Protein AF-A0A7X7VH66-F1 (afdb_monomer)

Mean predicted aligned error: 14.06 Å

Solvent-accessible surface area (backbone atoms only — not comparable to full-atom values): 10094 Å² total; per-residue (Å²): 138,91,80,84,92,81,90,82,85,88,75,90,81,82,79,82,76,84,78,85,89,88,82,81,86,66,74,83,53,60,32,68,57,35,47,70,59,40,74,40,67,91,74,32,56,95,48,34,44,25,36,36,40,51,83,62,85,85,49,62,30,32,42,32,31,39,16,74,44,92,93,47,75,68,43,82,76,45,78,37,72,57,58,54,52,71,46,80,43,96,66,58,29,37,37,33,35,28,32,27,40,91,92,35,36,25,79,41,69,23,69,74,36,67,61,61,78,87,80,71,77,68,68,46,76,51,61,43,91,82,56,56,62,90,39,76,46,27,41,35,44,40,86,93,46,78,48,76,40,38,31,65,36,67,96,61,52,69,81,73,89,126

Nearest PDB structures (foldseek):
  7y8h-assembly1_A  TM=7.638E-01  e=3.645E-03  Chelicerata
  6nmy-assembly1_F  TM=6.970E-01  e=8.580E-02  Homo sapiens
  6nmy-assembly2_M  TM=7.110E-01  e=1.256E-01  Homo sapiens
  3qaz-assembly8_X  TM=5.881E-01  e=6.188E-02  Homo sapiens
  8oe0-assembly1_D  TM=4.787E-01  e=3.399E-02  Mus musculus

pLDDT: mean 78.28, std 21.86, range [30.3, 98.81]

Structure (mmCIF, N/CA/C/O backbone):
data_AF-A0A7X7VH66-F1
#
_entry.id   AF-A0A7X7VH66-F1
#
loop_
_atom_site.group_PDB
_atom_site.id
_atom_site.type_symbol
_atom_site.label_atom_id
_atom_site.label_alt_id
_atom_site.label_comp_id
_atom_site.label_asym_id
_atom_site.label_entity_id
_atom_site.label_seq_id
_atom_site.pdbx_PDB_ins_code
_atom_site.Cartn_x
_atom_site.Cartn_y
_atom_site.Cartn_z
_atom_site.occupancy
_atom_site.B_iso_or_equiv
_atom_site.auth_seq_id
_atom_site.auth_comp_id
_atom_site.auth_asym_id
_atom_site.auth_atom_id
_atom_site.pdbx_PDB_model_num
ATOM 1 N N . MET A 1 1 ? -62.244 46.158 38.601 1.00 41.44 1 MET A N 1
ATOM 2 C CA . MET A 1 1 ? -61.562 45.381 37.541 1.00 41.44 1 MET A CA 1
ATOM 3 C C . MET A 1 1 ? -60.373 46.195 37.046 1.00 41.44 1 MET A C 1
ATOM 5 O O . MET A 1 1 ? -60.556 47.388 36.851 1.00 41.44 1 MET A O 1
ATOM 9 N N . LYS A 1 2 ? -59.207 45.549 36.877 1.00 39.12 2 LYS A N 1
ATOM 10 C CA . LYS A 1 2 ? -57.843 46.088 36.630 1.00 39.12 2 LYS A CA 1
ATOM 11 C C . LYS A 1 2 ? -57.021 46.437 37.883 1.00 39.12 2 LYS A C 1
ATOM 13 O O . LYS A 1 2 ? -57.191 47.507 38.456 1.00 39.12 2 LYS A O 1
ATOM 18 N N . LYS A 1 3 ? -56.093 45.540 38.244 1.00 36.62 3 LYS A N 1
ATOM 19 C CA . LYS A 1 3 ? -54.839 45.797 38.985 1.00 36.62 3 LYS A CA 1
ATOM 20 C C . LYS A 1 3 ? -53.807 44.790 38.448 1.00 36.62 3 LYS A C 1
ATOM 22 O O . LYS A 1 3 ? -54.106 43.605 38.424 1.00 36.62 3 LYS A O 1
ATOM 27 N N . PHE A 1 4 ? -52.868 45.253 37.626 1.00 38.81 4 PHE A N 1
ATOM 28 C CA . PHE A 1 4 ? -51.493 45.646 37.979 1.00 38.81 4 PHE A CA 1
ATOM 29 C C . PHE A 1 4 ? -50.591 44.451 38.314 1.00 38.81 4 PHE A C 1
ATOM 31 O O . PHE A 1 4 ? -50.802 43.753 39.298 1.00 38.81 4 PHE A O 1
ATOM 38 N N . ALA A 1 5 ? -49.599 44.254 37.444 1.00 40.09 5 ALA A N 1
ATOM 39 C CA . ALA A 1 5 ? -48.512 43.297 37.570 1.00 40.09 5 ALA A CA 1
ATOM 40 C C . ALA A 1 5 ? -47.636 43.594 38.797 1.00 40.09 5 ALA A C 1
ATOM 42 O O . ALA A 1 5 ? -47.361 44.758 39.091 1.00 40.09 5 ALA A O 1
ATOM 43 N N . LEU A 1 6 ? -47.156 42.537 39.456 1.00 37.59 6 LEU A N 1
ATOM 44 C CA . LEU A 1 6 ? -46.046 42.595 40.401 1.00 37.59 6 LEU A CA 1
ATOM 45 C C . LEU A 1 6 ? -45.203 41.320 40.256 1.00 37.59 6 LEU A C 1
ATOM 47 O O . LEU A 1 6 ? -45.654 40.210 40.520 1.00 37.59 6 LEU A O 1
ATOM 51 N N . MET A 1 7 ? -43.990 41.530 39.768 1.00 35.72 7 MET A N 1
ATOM 52 C CA . MET A 1 7 ? -42.858 40.610 39.703 1.00 35.72 7 MET A CA 1
ATOM 53 C C . MET A 1 7 ? -42.236 40.515 41.106 1.00 35.72 7 MET A C 1
ATOM 55 O O . MET A 1 7 ? -42.120 41.565 41.724 1.00 35.72 7 MET A O 1
ATOM 59 N N . PHE A 1 8 ? -41.844 39.328 41.598 1.00 34.62 8 PHE A N 1
ATOM 60 C CA . PHE A 1 8 ? -40.606 39.092 42.378 1.00 34.62 8 PHE A CA 1
ATOM 61 C C . PHE A 1 8 ? -40.440 37.611 42.808 1.00 34.62 8 PHE A C 1
ATOM 63 O O . PHE A 1 8 ? -41.238 37.098 43.580 1.00 34.62 8 PHE A O 1
ATOM 70 N N . ALA A 1 9 ? -39.346 37.011 42.316 1.00 32.88 9 ALA A N 1
ATOM 71 C CA . ALA A 1 9 ? -38.390 36.083 42.950 1.00 32.88 9 ALA A CA 1
ATOM 72 C C . ALA A 1 9 ? -38.789 34.717 43.572 1.00 32.88 9 ALA A C 1
ATOM 74 O O . ALA A 1 9 ? -39.825 34.549 44.201 1.00 32.88 9 ALA A O 1
ATOM 75 N N . CYS A 1 10 ? -37.789 33.816 43.496 1.00 30.30 10 CYS A N 1
ATOM 76 C CA . CYS A 1 10 ? -37.608 32.504 44.151 1.00 30.30 10 CYS A CA 1
ATOM 77 C C . CYS A 1 10 ? -38.251 31.313 43.404 1.00 30.30 10 CYS A C 1
ATOM 79 O O . CYS A 1 10 ? -39.419 31.359 43.062 1.00 30.30 10 CYS A O 1
ATOM 81 N N . ALA A 1 11 ? -37.579 30.201 43.096 1.00 37.72 11 ALA A N 1
ATOM 82 C CA . ALA A 1 11 ? -36.333 29.642 43.605 1.00 37.72 11 ALA A CA 1
ATOM 83 C C . ALA A 1 11 ? -35.639 28.797 42.517 1.00 37.72 11 ALA A C 1
ATOM 85 O O . ALA A 1 11 ? -36.298 28.105 41.743 1.00 37.72 11 ALA A O 1
ATOM 86 N N . ALA A 1 12 ? -34.306 28.833 42.485 1.00 40.44 12 ALA A N 1
ATOM 87 C CA . ALA A 1 12 ? -33.507 27.854 41.762 1.00 40.44 12 ALA A CA 1
ATOM 88 C C . ALA A 1 12 ? -33.650 26.498 42.466 1.00 40.44 12 ALA A C 1
ATOM 90 O O . ALA A 1 12 ? -33.204 26.333 43.601 1.00 40.44 12 ALA A O 1
ATOM 91 N N . VAL A 1 13 ? -34.293 25.540 41.805 1.00 44.97 13 VAL A N 1
ATOM 92 C CA . VAL A 1 13 ? -34.325 24.148 42.253 1.00 44.97 13 VAL A CA 1
ATOM 93 C C . VAL A 1 13 ? -33.155 23.438 41.582 1.00 44.97 13 VAL A C 1
ATOM 95 O O . VAL A 1 13 ? -33.229 23.039 40.423 1.00 44.97 13 VAL A O 1
ATOM 98 N N . ALA A 1 14 ? -32.050 23.327 42.316 1.00 42.22 14 ALA A N 1
ATOM 99 C CA . ALA A 1 14 ? -30.976 22.401 41.997 1.00 42.22 14 ALA A CA 1
ATOM 100 C C . ALA A 1 14 ? -31.451 20.986 42.356 1.00 42.22 14 ALA A C 1
ATOM 102 O O . ALA A 1 14 ? -31.458 20.603 43.524 1.00 42.22 14 ALA A O 1
ATOM 103 N N . LEU A 1 15 ? -31.876 20.216 41.355 1.00 45.09 15 LEU A N 1
ATOM 104 C CA . LEU A 1 15 ? -32.067 18.776 41.497 1.00 45.09 15 LEU A CA 1
ATOM 105 C C . LEU A 1 15 ? -30.746 18.087 41.155 1.00 45.09 15 LEU A C 1
ATOM 107 O O . LEU A 1 15 ? -30.511 17.675 40.024 1.00 45.09 15 LEU A O 1
ATOM 111 N N . MET A 1 16 ? -29.880 17.973 42.165 1.00 51.56 16 MET A N 1
ATOM 112 C CA . MET A 1 16 ? -28.880 16.911 42.192 1.00 51.56 16 MET A CA 1
ATOM 113 C C . MET A 1 16 ? -29.619 15.599 42.437 1.00 51.56 16 MET A C 1
ATOM 115 O O . MET A 1 16 ? -29.977 15.274 43.565 1.00 51.56 16 MET A O 1
ATOM 119 N N . THR A 1 17 ? -29.858 14.861 41.361 1.00 55.88 17 THR A N 1
ATOM 120 C CA . THR A 1 17 ? -30.074 13.417 41.445 1.00 55.88 17 THR A CA 1
ATOM 121 C C . THR A 1 17 ? -28.798 12.763 40.950 1.00 55.88 17 THR A C 1
ATOM 123 O O . THR A 1 17 ? -28.597 12.527 39.765 1.00 55.88 17 THR A O 1
ATOM 126 N N . ALA A 1 18 ? -27.888 12.571 41.903 1.00 51.81 18 ALA A N 1
ATOM 127 C CA . ALA A 1 18 ? -26.825 11.596 41.799 1.00 51.81 18 ALA A CA 1
ATOM 128 C C . ALA A 1 18 ? -27.463 10.203 41.907 1.00 51.81 18 ALA A C 1
ATOM 130 O O . ALA A 1 18 ? -28.051 9.862 42.931 1.00 51.81 18 ALA A O 1
ATOM 131 N N . CYS A 1 19 ? -27.367 9.440 40.826 1.00 51.50 19 CYS A N 1
ATOM 132 C CA . CYS A 1 19 ? -27.372 7.982 40.815 1.00 51.50 19 CYS A CA 1
ATOM 133 C C . CYS A 1 19 ? -26.112 7.645 40.005 1.00 51.50 19 CYS A C 1
ATOM 135 O O . CYS A 1 19 ? -26.046 7.950 38.821 1.00 51.50 19 CYS A O 1
ATOM 137 N N . GLU A 1 20 ? -24.965 7.573 40.676 1.00 48.44 20 GLU A N 1
ATOM 138 C CA . GLU A 1 20 ? -24.372 6.325 41.171 1.00 48.44 20 GLU A CA 1
ATOM 139 C C . GLU A 1 20 ? -24.153 5.302 40.049 1.00 48.44 20 GLU A C 1
ATOM 141 O O . GLU A 1 20 ? -25.078 4.604 39.651 1.00 48.44 20 GLU A O 1
ATOM 146 N N . GLY A 1 21 ? -22.891 5.192 39.615 1.00 50.56 21 GLY A N 1
ATOM 147 C CA . GLY A 1 21 ? -22.350 3.952 39.056 1.00 50.56 21 GLY A CA 1
ATOM 148 C C . GLY A 1 21 ? -22.107 3.917 37.550 1.00 50.56 21 GLY A C 1
ATOM 149 O O . GLY A 1 21 ? -22.726 3.110 36.879 1.00 50.56 21 GLY A O 1
ATOM 150 N N . ASP A 1 22 ? -21.201 4.759 37.046 1.00 49.97 22 ASP A N 1
ATOM 151 C CA . ASP A 1 22 ? -20.079 4.302 36.208 1.00 49.97 22 ASP A CA 1
ATOM 152 C C . ASP A 1 22 ? -19.076 5.458 36.045 1.00 49.97 22 ASP A C 1
ATOM 154 O O . ASP A 1 22 ? -19.278 6.407 35.295 1.00 49.97 22 ASP A O 1
ATOM 158 N N . ASN A 1 23 ? -17.993 5.415 36.821 1.00 46.75 23 ASN A N 1
ATOM 159 C CA . ASN A 1 23 ? -16.794 6.230 36.621 1.00 46.75 23 ASN A CA 1
ATOM 160 C C . ASN A 1 23 ? -15.616 5.242 36.586 1.00 46.75 23 ASN A C 1
ATOM 162 O O . ASN A 1 23 ? -15.599 4.299 37.381 1.00 46.75 23 ASN A O 1
ATOM 166 N N . PRO A 1 24 ? -14.670 5.393 35.649 1.00 52.94 24 PRO A N 1
ATOM 167 C CA . PRO A 1 24 ? -14.421 4.428 34.592 1.00 52.94 24 PRO A CA 1
ATOM 168 C C . PRO A 1 24 ? -13.118 3.680 34.866 1.00 52.94 24 PRO A C 1
ATOM 170 O O . PRO A 1 24 ? -12.109 4.286 35.226 1.00 52.94 24 PRO A O 1
ATOM 173 N N . SER A 1 25 ? -13.117 2.359 34.701 1.00 44.25 25 SER A N 1
ATOM 174 C CA . SER A 1 25 ? -11.890 1.567 34.853 1.00 44.25 25 SER A CA 1
ATOM 175 C C . SER A 1 25 ? -11.615 0.629 33.683 1.00 44.25 25 SER A C 1
ATOM 177 O O . SER A 1 25 ? -10.998 -0.419 33.863 1.00 44.25 25 SER A O 1
ATOM 179 N N . GLY A 1 26 ? -12.021 1.019 32.479 1.00 39.66 26 GLY A N 1
ATOM 180 C CA . GLY A 1 26 ? -11.118 0.845 31.354 1.00 39.66 26 GLY A CA 1
ATOM 181 C C . GLY A 1 26 ? -10.266 2.102 31.319 1.00 39.66 26 GLY A C 1
ATOM 182 O O . GLY A 1 26 ? -10.802 3.192 31.147 1.00 39.66 26 GLY A O 1
ATOM 183 N N . THR A 1 27 ? -8.957 1.997 31.519 1.00 41.94 27 THR A N 1
ATOM 184 C CA . THR A 1 27 ? -8.069 2.957 30.863 1.00 41.94 27 THR A CA 1
ATOM 185 C C . THR A 1 27 ? -8.452 2.849 29.391 1.00 41.94 27 THR A C 1
ATOM 187 O O . THR A 1 27 ? -8.147 1.804 28.826 1.00 41.94 27 THR A O 1
ATOM 190 N N . GLY A 1 28 ? -9.226 3.808 28.853 1.00 48.09 28 GLY A N 1
ATOM 191 C CA . GLY A 1 28 ? -9.554 3.904 27.426 1.00 48.09 28 GLY A CA 1
ATOM 192 C C . GLY A 1 28 ? -8.236 3.775 26.694 1.00 48.09 28 GLY A C 1
ATOM 193 O O . GLY A 1 28 ? -7.337 4.608 26.848 1.00 48.09 28 GLY A O 1
ATOM 194 N N . GLY A 1 29 ? -8.023 2.566 26.210 1.00 58.09 29 GLY A N 1
ATOM 195 C CA . GLY A 1 29 ? -6.705 2.006 26.027 1.00 58.09 29 GLY A CA 1
ATOM 196 C C . GLY A 1 29 ? -6.506 2.019 24.548 1.00 58.09 29 GLY A C 1
ATOM 197 O O . GLY A 1 29 ? -7.255 1.331 23.864 1.00 58.09 29 GLY A O 1
ATOM 198 N N . ASP A 1 30 ? -5.547 2.818 24.083 1.00 79.06 30 ASP A N 1
ATOM 199 C CA . ASP A 1 30 ? -5.166 2.857 22.678 1.00 79.06 30 ASP A CA 1
ATOM 200 C C . ASP A 1 30 ? -5.279 1.456 22.074 1.00 79.06 30 ASP A C 1
ATOM 202 O O . ASP A 1 30 ? -4.636 0.505 22.546 1.00 79.06 30 ASP A O 1
ATOM 206 N N . MET A 1 31 ? -6.111 1.325 21.042 1.00 92.56 31 MET A N 1
ATOM 207 C CA . MET A 1 31 ? -6.259 0.063 20.338 1.00 92.56 31 MET A CA 1
ATOM 208 C C . MET A 1 31 ? -4.866 -0.389 19.863 1.00 92.56 31 MET A C 1
ATOM 210 O O . MET A 1 31 ? -3.996 0.440 19.546 1.00 92.56 31 MET A O 1
ATOM 214 N N . PRO A 1 32 ? -4.604 -1.702 19.778 1.00 94.94 32 PRO A N 1
ATOM 215 C CA . PRO A 1 32 ? -3.363 -2.179 19.195 1.00 94.94 32 PRO A CA 1
ATOM 216 C C . PRO A 1 32 ? -3.135 -1.575 17.804 1.00 94.94 32 PRO A C 1
ATOM 218 O O . PRO A 1 32 ? -4.072 -1.393 17.020 1.00 94.94 32 PRO A O 1
ATOM 221 N N . VAL A 1 33 ? -1.876 -1.268 17.486 1.00 97.06 33 VAL A N 1
ATOM 222 C CA . VAL A 1 33 ? -1.498 -0.874 16.124 1.00 97.06 33 VAL A CA 1
ATOM 223 C C . VAL A 1 33 ? -1.799 -2.038 15.183 1.00 97.06 33 VAL A C 1
ATOM 225 O O . VAL A 1 33 ? -1.422 -3.182 15.450 1.00 97.06 33 VAL A O 1
ATOM 228 N N . VAL A 1 34 ? -2.472 -1.744 14.072 1.00 98.31 34 VAL A N 1
ATOM 229 C CA . VAL A 1 34 ? -2.812 -2.749 13.061 1.00 98.31 34 VAL A CA 1
ATOM 230 C C . VAL A 1 34 ? -1.530 -3.309 12.440 1.00 98.31 34 VAL A C 1
ATOM 232 O O . VAL A 1 34 ? -0.616 -2.570 12.064 1.00 98.31 34 VAL A O 1
ATOM 235 N N . THR A 1 35 ? -1.462 -4.632 12.305 1.00 98.50 35 THR A N 1
ATOM 236 C CA . THR A 1 35 ? -0.319 -5.341 11.712 1.00 98.50 35 THR A CA 1
ATOM 237 C C . THR A 1 35 ? -0.750 -6.156 10.497 1.00 98.50 35 THR A C 1
ATOM 239 O O . THR A 1 35 ? -1.939 -6.330 10.235 1.00 98.50 35 THR A O 1
ATOM 242 N N . GLY A 1 36 ? 0.222 -6.647 9.726 1.00 98.19 36 GLY A N 1
ATOM 243 C CA . GLY A 1 36 ? -0.054 -7.495 8.564 1.00 98.19 36 GLY A CA 1
ATOM 244 C C . GLY A 1 36 ? -0.772 -6.779 7.420 1.0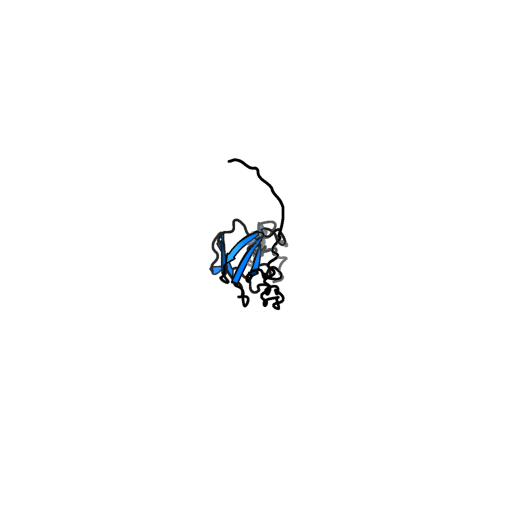0 98.19 36 GLY A C 1
ATOM 245 O O . GLY A 1 36 ? -1.348 -7.451 6.573 1.00 98.19 36 GLY A O 1
ATOM 246 N N . VAL A 1 37 ? -0.751 -5.440 7.395 1.00 98.56 37 VAL A N 1
ATOM 247 C CA . VAL A 1 37 ? -1.263 -4.672 6.257 1.00 98.56 37 VAL A CA 1
ATOM 248 C C . VAL A 1 37 ? -0.483 -5.079 5.012 1.00 98.56 37 VAL A C 1
ATOM 250 O O . VAL A 1 37 ? 0.748 -5.101 5.026 1.00 98.56 37 VAL A O 1
ATOM 253 N N . ALA A 1 38 ? -1.203 -5.425 3.952 1.00 98.38 38 ALA A N 1
ATOM 254 C CA . ALA A 1 38 ? -0.652 -5.865 2.683 1.00 98.38 38 ALA A CA 1
ATOM 255 C C . ALA A 1 38 ? -1.550 -5.423 1.525 1.00 98.38 38 ALA A C 1
ATOM 257 O O . ALA A 1 38 ? -2.776 -5.384 1.648 1.00 98.38 38 ALA A O 1
ATOM 258 N N . VAL A 1 39 ? -0.927 -5.141 0.379 1.00 98.19 39 VAL A N 1
ATOM 259 C CA . VAL A 1 39 ? -1.636 -5.045 -0.900 1.00 98.19 39 VAL A CA 1
ATOM 260 C C . VAL A 1 39 ? -1.853 -6.462 -1.427 1.00 98.19 39 VAL A C 1
ATOM 262 O O . VAL A 1 39 ? -0.901 -7.234 -1.559 1.00 98.19 39 VAL A O 1
ATOM 265 N N . ASN A 1 40 ? -3.099 -6.810 -1.730 1.00 97.81 40 ASN A N 1
ATOM 266 C CA . ASN A 1 40 ? -3.446 -8.037 -2.429 1.00 97.81 40 ASN A CA 1
ATOM 267 C C . ASN A 1 40 ? -3.348 -7.794 -3.940 1.00 97.81 40 ASN A C 1
ATOM 269 O O . ASN A 1 40 ? -4.295 -7.326 -4.576 1.00 97.81 40 ASN A O 1
ATOM 273 N N . TRP A 1 41 ? -2.181 -8.097 -4.506 1.00 94.94 41 TRP A N 1
ATOM 274 C CA . TRP A 1 41 ? -1.886 -7.856 -5.919 1.00 94.94 41 TRP A CA 1
ATOM 275 C C . TRP A 1 41 ? -2.766 -8.665 -6.872 1.00 94.94 41 TRP A C 1
ATOM 277 O O . TRP A 1 41 ? -3.143 -8.141 -7.913 1.00 94.94 41 TRP A O 1
ATOM 287 N N . ASP A 1 42 ? -3.152 -9.888 -6.499 1.00 97.19 42 ASP A N 1
ATOM 288 C CA . ASP A 1 42 ? -4.003 -10.747 -7.334 1.00 97.19 42 ASP A CA 1
ATOM 289 C C . ASP A 1 42 ? -5.447 -10.226 -7.424 1.00 97.19 42 ASP A C 1
ATOM 291 O O . ASP A 1 42 ? -6.144 -10.474 -8.407 1.00 97.19 42 ASP A O 1
ATOM 295 N N . ALA A 1 43 ? -5.904 -9.507 -6.394 1.00 97.19 43 ALA A N 1
ATOM 296 C CA . ALA A 1 43 ? -7.228 -8.888 -6.346 1.00 97.19 43 ALA A CA 1
ATOM 297 C C . ALA A 1 43 ? -7.238 -7.419 -6.806 1.00 97.19 43 ALA A C 1
ATOM 299 O O . ALA A 1 43 ? -8.311 -6.825 -6.914 1.00 97.19 43 ALA A O 1
ATOM 300 N N . SER A 1 44 ? -6.067 -6.827 -7.051 1.00 97.12 44 SER A N 1
ATOM 301 C CA . SER A 1 44 ? -5.938 -5.447 -7.526 1.00 97.12 44 SER A CA 1
ATOM 302 C C . SER A 1 44 ? -5.993 -5.393 -9.053 1.00 97.12 44 SER A C 1
ATOM 304 O O . SER A 1 44 ? -5.516 -6.298 -9.738 1.00 97.12 44 SER A O 1
ATOM 306 N N . SER A 1 45 ? -6.561 -4.326 -9.612 1.00 95.50 45 SER A N 1
ATOM 307 C CA . SER A 1 45 ? -6.684 -4.162 -11.063 1.00 95.50 45 SER A CA 1
ATOM 308 C C . SER A 1 45 ? -6.734 -2.692 -11.459 1.00 95.50 45 SER A C 1
ATOM 310 O O . SER A 1 45 ? -7.651 -1.963 -11.089 1.00 95.50 45 SER A O 1
ATOM 312 N N . GLY A 1 46 ? -5.780 -2.258 -12.285 1.00 93.31 46 GLY A N 1
ATOM 313 C CA . GLY A 1 46 ? -5.704 -0.870 -12.735 1.00 93.31 46 GLY A CA 1
ATOM 314 C C . GLY A 1 46 ? -5.535 0.090 -11.557 1.00 93.31 46 GLY A C 1
ATOM 315 O O . GLY A 1 46 ? -4.504 0.067 -10.892 1.00 93.31 46 GLY A O 1
ATOM 316 N N . VAL A 1 47 ? -6.547 0.925 -11.326 1.00 96.06 47 VAL A N 1
ATOM 317 C CA . VAL A 1 47 ? -6.598 1.903 -10.226 1.00 96.06 47 VAL A CA 1
ATOM 318 C C . VAL A 1 47 ? -7.210 1.338 -8.941 1.00 96.06 47 VAL A C 1
ATOM 320 O O . VAL A 1 47 ? -7.115 1.973 -7.896 1.00 96.06 47 VAL A O 1
ATOM 323 N N . ASP A 1 48 ? -7.809 0.148 -8.992 1.00 98.06 48 ASP A N 1
ATOM 324 C CA . ASP A 1 48 ? -8.411 -0.491 -7.826 1.00 98.06 48 ASP A CA 1
ATOM 325 C C . ASP A 1 48 ? -7.355 -1.289 -7.056 1.00 98.06 48 ASP A C 1
ATOM 327 O O . ASP A 1 48 ? -6.840 -2.304 -7.536 1.00 98.06 48 ASP A O 1
ATOM 331 N N . ILE A 1 49 ? -7.035 -0.823 -5.850 1.00 98.44 49 ILE A N 1
ATOM 332 C CA . ILE A 1 49 ? -6.016 -1.388 -4.966 1.00 98.44 49 ILE A CA 1
ATOM 333 C C . ILE A 1 49 ? -6.696 -2.115 -3.811 1.00 98.44 49 ILE A C 1
ATOM 335 O O . ILE A 1 49 ? -7.265 -1.487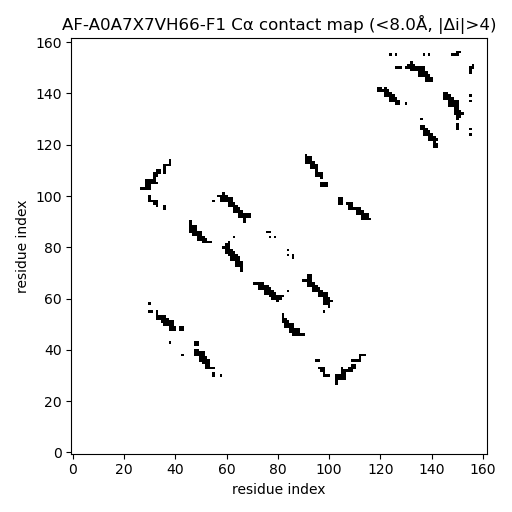 -2.916 1.00 98.44 49 ILE A O 1
ATOM 339 N N . ALA A 1 50 ? -6.620 -3.443 -3.816 1.00 98.56 50 ALA A N 1
ATOM 340 C CA . ALA A 1 50 ? -7.160 -4.280 -2.753 1.00 98.56 50 ALA A CA 1
ATOM 341 C C . ALA A 1 50 ? -6.163 -4.387 -1.589 1.00 98.56 50 ALA A C 1
ATOM 343 O O . ALA A 1 50 ? -5.010 -4.776 -1.772 1.00 98.56 50 ALA A O 1
ATOM 344 N N . LEU A 1 51 ? -6.619 -4.084 -0.378 1.00 98.81 51 LEU A N 1
ATOM 345 C CA . LEU A 1 51 ? -5.855 -4.144 0.866 1.00 98.81 51 LEU A CA 1
ATOM 346 C C . LEU A 1 51 ? -6.447 -5.195 1.803 1.00 98.81 51 LEU A C 1
ATOM 348 O O . LEU A 1 51 ? -7.664 -5.393 1.852 1.00 98.81 51 LEU A O 1
ATOM 352 N N . ALA A 1 52 ? -5.579 -5.824 2.586 1.00 98.75 52 ALA A N 1
ATOM 353 C CA . ALA A 1 52 ? -5.951 -6.715 3.676 1.00 98.75 52 ALA A CA 1
ATOM 354 C C . ALA A 1 52 ? -5.026 -6.500 4.877 1.00 98.75 52 ALA A C 1
ATOM 356 O O . ALA A 1 52 ? -3.887 -6.061 4.712 1.00 98.75 52 ALA A O 1
ATOM 357 N N . TRP A 1 53 ? -5.509 -6.809 6.077 1.00 98.75 53 TRP A N 1
ATOM 358 C CA . TRP A 1 53 ? -4.730 -6.711 7.313 1.00 98.75 53 TRP A CA 1
ATOM 359 C C . TRP A 1 53 ? -5.163 -7.738 8.358 1.00 98.75 53 TRP A C 1
ATOM 361 O O . TRP A 1 53 ? -6.197 -8.396 8.226 1.00 98.75 53 TRP A O 1
ATOM 371 N N . THR A 1 54 ? -4.359 -7.888 9.411 1.00 98.62 54 THR A N 1
ATOM 372 C CA . THR A 1 54 ? -4.678 -8.763 10.543 1.00 98.62 54 THR A CA 1
ATOM 373 C C . THR A 1 54 ? -5.757 -8.122 11.413 1.00 98.62 54 THR A C 1
ATOM 375 O O . THR A 1 54 ? -5.653 -6.948 11.767 1.00 98.62 54 THR A O 1
ATOM 378 N N . ALA A 1 55 ? -6.772 -8.904 11.795 1.00 98.12 55 ALA A N 1
ATOM 379 C CA . ALA A 1 55 ? -7.814 -8.458 12.714 1.00 98.12 55 ALA A CA 1
ATOM 380 C C . ALA A 1 55 ? -7.222 -8.026 14.067 1.00 98.12 55 ALA A C 1
ATOM 382 O O . ALA A 1 55 ? -6.417 -8.748 14.661 1.00 98.12 55 ALA A O 1
ATOM 383 N N . VAL A 1 56 ? -7.661 -6.874 14.567 1.00 97.50 56 VAL A N 1
ATOM 384 C CA . VAL A 1 56 ? -7.399 -6.410 15.931 1.00 97.50 56 VAL A CA 1
ATOM 385 C C . VAL A 1 56 ? -8.557 -6.863 16.821 1.00 97.50 56 VAL A C 1
ATOM 387 O O . VAL A 1 56 ? -9.721 -6.713 16.451 1.00 97.50 56 VAL A O 1
ATOM 390 N N . ALA A 1 57 ? -8.240 -7.466 17.970 1.00 95.31 57 ALA A N 1
ATOM 391 C CA . ALA A 1 57 ? -9.250 -7.894 18.934 1.00 95.31 57 ALA A CA 1
ATOM 392 C C . ALA A 1 57 ? -10.072 -6.692 19.418 1.00 95.31 57 ALA A C 1
ATOM 394 O O . ALA A 1 57 ? -9.526 -5.606 19.596 1.00 95.31 57 ALA A O 1
ATOM 395 N N . ASP A 1 58 ? -11.376 -6.908 19.594 1.00 94.06 58 ASP A N 1
ATOM 396 C CA . ASP A 1 58 ? -12.341 -5.903 20.048 1.00 94.06 58 ASP A CA 1
ATOM 397 C C . ASP A 1 58 ? -12.479 -4.668 19.136 1.00 94.06 58 ASP A C 1
ATOM 399 O O . ASP A 1 58 ? -13.119 -3.701 19.527 1.00 94.06 58 ASP A O 1
ATOM 403 N N . ALA A 1 59 ? -11.929 -4.674 17.915 1.00 97.12 59 ALA A N 1
ATOM 404 C CA . ALA A 1 59 ? -12.132 -3.582 16.964 1.00 97.12 59 ALA A CA 1
ATOM 405 C C . ALA A 1 59 ? -13.554 -3.599 16.387 1.00 97.12 59 ALA A C 1
ATOM 407 O O . ALA A 1 59 ? -14.005 -4.617 15.856 1.00 97.12 59 ALA A O 1
ATOM 408 N N . GLU A 1 60 ? -14.233 -2.453 16.440 1.00 97.88 60 GLU A N 1
ATOM 409 C CA . GLU A 1 60 ? -15.521 -2.235 15.771 1.00 97.88 60 GLU A CA 1
ATOM 410 C C . GLU A 1 60 ? -15.332 -1.892 14.290 1.00 97.88 60 GLU A C 1
ATOM 412 O O . GLU A 1 60 ? -16.176 -2.227 13.456 1.00 97.88 60 GLU A O 1
ATOM 417 N N . GLY A 1 61 ? -14.205 -1.264 13.951 1.00 98.38 61 GLY A N 1
ATOM 418 C CA . GLY A 1 61 ? -13.862 -0.951 12.575 1.00 98.38 61 GLY A CA 1
ATOM 419 C C . GLY A 1 61 ? -12.431 -0.478 12.381 1.00 98.38 61 GLY A C 1
ATOM 420 O O . GLY A 1 61 ? -11.600 -0.479 13.296 1.00 98.38 61 GLY A O 1
ATOM 421 N N . TYR A 1 62 ? -12.147 -0.110 11.137 1.00 98.81 62 TYR A N 1
ATOM 422 C CA . TYR A 1 62 ? -10.836 0.283 10.657 1.00 98.81 62 TYR A CA 1
ATOM 423 C C . TYR A 1 62 ? -10.949 1.481 9.726 1.00 98.81 62 TYR A C 1
ATOM 425 O O . TYR A 1 62 ? -11.737 1.470 8.780 1.00 98.81 62 TYR A O 1
ATOM 433 N N . LYS A 1 63 ? -10.080 2.465 9.944 1.00 98.69 63 LYS A N 1
ATOM 434 C CA . LYS A 1 63 ? -9.867 3.572 9.013 1.00 98.69 63 LYS A CA 1
ATOM 435 C C . LYS A 1 63 ? -8.655 3.284 8.144 1.00 98.69 63 LYS A C 1
ATOM 437 O O . LYS A 1 63 ? -7.591 2.914 8.651 1.00 98.69 63 LYS A O 1
ATOM 442 N N . VAL A 1 64 ? -8.823 3.454 6.839 1.00 98.75 64 VAL A N 1
ATOM 443 C CA . VAL A 1 64 ? -7.772 3.312 5.832 1.00 98.75 64 VAL A CA 1
ATOM 444 C C . VAL A 1 64 ? -7.333 4.699 5.403 1.00 98.75 64 VAL A C 1
ATOM 446 O O . VAL A 1 64 ? -8.152 5.540 5.034 1.00 98.75 64 VAL A O 1
ATOM 449 N N . TRP A 1 65 ? -6.027 4.918 5.425 1.00 98.56 65 TRP A N 1
ATOM 450 C CA . TRP A 1 65 ? -5.404 6.199 5.141 1.00 98.56 65 TRP A CA 1
ATOM 451 C C . TRP A 1 65 ? -4.480 6.079 3.939 1.00 98.56 65 TRP A C 1
ATOM 453 O O . TRP A 1 65 ? -3.779 5.076 3.795 1.00 98.56 65 TRP A O 1
ATOM 463 N N . PHE A 1 66 ? -4.444 7.117 3.110 1.00 98.50 66 PHE A N 1
ATOM 464 C CA . PHE A 1 66 ? -3.617 7.191 1.910 1.00 98.50 66 PHE A CA 1
ATOM 465 C C . PHE A 1 66 ? -2.771 8.468 1.888 1.00 98.50 66 PHE A C 1
ATOM 467 O O . PHE A 1 66 ? -3.242 9.536 2.276 1.00 98.50 66 PHE A O 1
ATOM 474 N N . SER A 1 67 ? -1.530 8.366 1.412 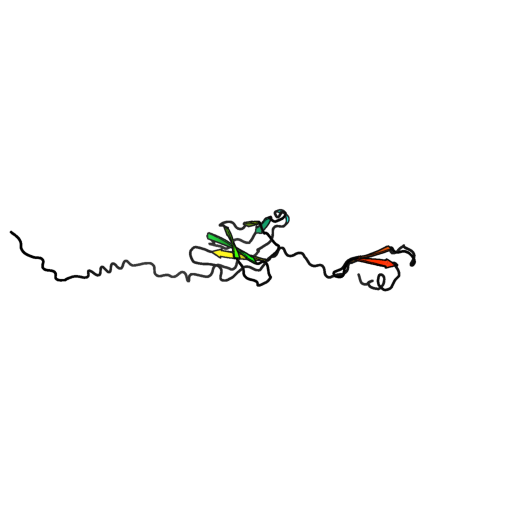1.00 97.75 67 SER A N 1
ATOM 475 C CA . SER A 1 67 ? -0.643 9.498 1.120 1.00 97.75 67 SER A CA 1
ATOM 476 C C . SER A 1 67 ? 0.070 9.276 -0.209 1.00 97.75 67 SER A C 1
ATOM 478 O O . SER A 1 67 ? 0.646 8.216 -0.437 1.00 97.75 67 SER A O 1
ATOM 480 N N . GLU A 1 68 ? 0.119 10.295 -1.061 1.00 95.88 68 GLU A N 1
ATOM 481 C CA . GLU A 1 68 ? 0.830 10.231 -2.347 1.00 95.88 68 GLU A CA 1
ATOM 482 C C . GLU A 1 68 ? 2.358 10.225 -2.179 1.00 95.88 68 GLU A C 1
ATOM 484 O O . GLU A 1 68 ? 3.099 9.807 -3.063 1.00 95.88 68 GLU A O 1
ATOM 489 N N . THR A 1 69 ? 2.860 10.702 -1.037 1.00 92.62 69 THR A N 1
ATOM 490 C CA . THR A 1 69 ? 4.298 10.835 -0.765 1.00 92.62 69 THR A CA 1
ATOM 491 C C . THR A 1 69 ? 4.674 10.116 0.526 1.00 92.62 69 THR A C 1
ATOM 493 O O . THR A 1 69 ? 3.932 10.145 1.510 1.00 92.62 69 THR A O 1
ATOM 496 N N . SER A 1 70 ? 5.854 9.494 0.551 1.00 88.12 70 SER A N 1
ATOM 497 C CA . SER A 1 70 ? 6.382 8.847 1.756 1.00 88.12 70 SER A CA 1
ATOM 498 C C . SER A 1 70 ? 6.502 9.854 2.900 1.00 88.12 70 SER A C 1
ATOM 500 O O . SER A 1 70 ? 7.168 10.878 2.747 1.00 88.12 70 SER A O 1
ATOM 502 N N . GLY A 1 71 ? 5.848 9.585 4.034 1.00 82.12 71 GLY A N 1
ATOM 503 C CA . GLY A 1 71 ? 5.821 10.502 5.182 1.00 82.12 71 GLY A CA 1
ATOM 504 C C . GLY A 1 71 ? 5.085 11.824 4.925 1.00 82.12 71 GLY A C 1
ATOM 505 O O . GLY A 1 71 ? 5.230 12.763 5.706 1.00 82.12 71 GLY A O 1
ATOM 506 N N . GLY A 1 72 ? 4.333 11.909 3.825 1.00 89.62 72 GLY A N 1
ATOM 507 C CA . GLY A 1 72 ? 3.484 13.044 3.488 1.00 89.62 72 GLY A CA 1
ATOM 508 C C . GLY A 1 72 ? 2.202 13.101 4.319 1.00 89.62 72 GLY A C 1
ATOM 509 O O . GLY A 1 72 ? 1.975 12.307 5.233 1.00 89.62 7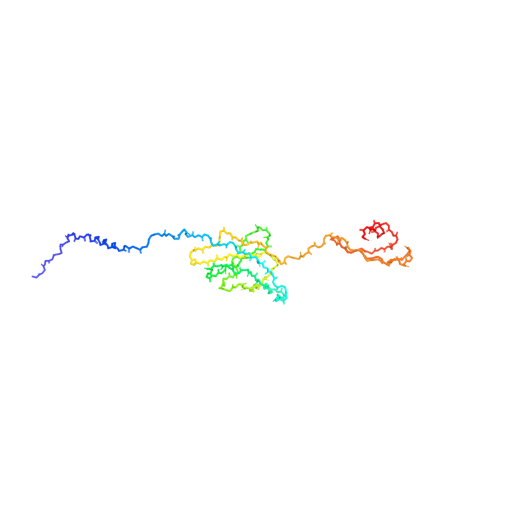2 GLY A O 1
ATOM 510 N N . THR A 1 73 ? 1.347 14.068 3.989 1.00 95.50 73 THR A N 1
ATOM 511 C CA . THR A 1 73 ? 0.023 14.190 4.600 1.00 95.50 73 THR A CA 1
ATOM 512 C C . THR A 1 73 ? -0.851 13.012 4.194 1.00 95.50 73 THR A C 1
ATOM 514 O O . THR A 1 73 ? -1.058 12.759 3.010 1.00 95.50 73 THR A O 1
ATOM 517 N N . VAL A 1 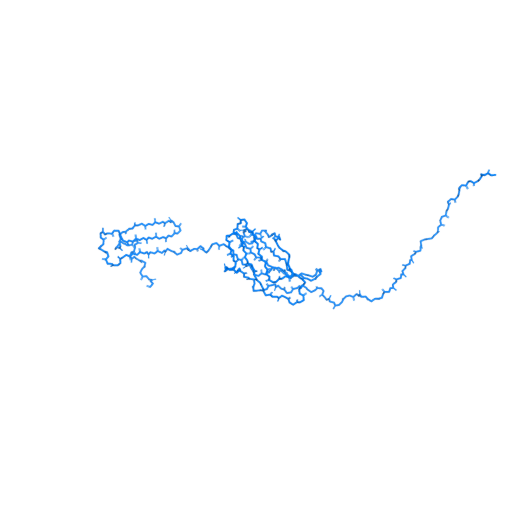74 ? -1.392 12.324 5.192 1.00 96.81 74 VAL A N 1
ATOM 518 C CA . VAL A 1 74 ? -2.354 11.242 4.997 1.00 96.81 74 VAL A CA 1
ATOM 519 C C . VAL A 1 74 ? -3.783 11.782 4.982 1.00 96.81 74 VAL A C 1
ATOM 521 O O . VAL A 1 74 ? -4.114 12.698 5.735 1.00 96.81 74 VAL A O 1
ATOM 524 N N . SER A 1 75 ? -4.626 11.197 4.136 1.00 98.06 75 SER A N 1
ATOM 525 C CA . SER A 1 75 ? -6.072 11.440 4.076 1.00 98.06 75 SER A CA 1
ATOM 526 C C . SER A 1 75 ? -6.825 10.133 4.299 1.00 98.06 75 SER A C 1
ATOM 528 O O . SER A 1 75 ? -6.373 9.082 3.846 1.00 98.06 75 SER A O 1
ATOM 530 N N . GLU A 1 76 ? -7.957 10.184 4.999 1.00 98.38 76 GLU A N 1
ATOM 531 C CA . GLU A 1 76 ? -8.838 9.022 5.148 1.00 98.38 76 GLU A CA 1
ATOM 532 C C . GLU A 1 76 ? -9.487 8.710 3.797 1.00 98.38 76 GLU A C 1
ATOM 534 O O . GLU A 1 76 ? -10.057 9.596 3.159 1.00 98.38 76 GLU A O 1
ATOM 539 N N . VAL A 1 77 ? -9.387 7.458 3.360 1.00 98.62 77 VAL A N 1
ATOM 540 C CA . VAL A 1 77 ? -9.981 6.977 2.104 1.00 98.62 77 VAL A CA 1
ATOM 541 C C . VAL A 1 77 ? -11.033 5.899 2.330 1.00 98.62 77 VAL A C 1
ATOM 543 O O . VAL A 1 77 ? -11.883 5.696 1.470 1.00 98.62 77 VAL A O 1
ATOM 546 N N . GLY A 1 78 ? -11.034 5.243 3.492 1.00 98.50 78 GLY A N 1
ATOM 547 C CA . GLY A 1 78 ? -12.017 4.215 3.813 1.00 98.50 78 GLY A CA 1
ATOM 548 C C . GLY A 1 78 ? -12.288 4.091 5.305 1.00 98.50 78 GLY A C 1
ATOM 549 O O . GLY A 1 78 ? -11.404 4.325 6.124 1.00 98.50 78 GLY A O 1
ATOM 550 N N . ASP A 1 79 ? -13.507 3.663 5.620 1.00 98.62 79 ASP A N 1
ATOM 551 C CA . ASP A 1 79 ? -13.963 3.300 6.958 1.00 98.62 79 ASP A CA 1
ATOM 552 C C . ASP A 1 79 ? -14.799 2.017 6.835 1.00 98.62 79 ASP A C 1
ATOM 554 O O . ASP A 1 79 ? -15.816 1.993 6.131 1.00 98.62 79 ASP A O 1
ATOM 558 N N . VAL A 1 80 ? -14.309 0.914 7.403 1.00 98.75 80 VAL A N 1
ATOM 559 C CA . VAL A 1 80 ? -14.888 -0.424 7.220 1.00 98.75 80 VAL A CA 1
ATOM 560 C C . VAL A 1 80 ? -14.844 -1.254 8.499 1.00 98.75 80 VAL A C 1
ATOM 562 O O . VAL A 1 80 ? -13.870 -1.229 9.243 1.00 98.75 80 VAL A O 1
ATOM 565 N N . ALA A 1 81 ? -15.865 -2.087 8.709 1.00 98.31 81 ALA A N 1
ATOM 566 C CA . ALA A 1 81 ? -15.882 -3.083 9.789 1.00 98.31 81 ALA A CA 1
ATOM 567 C C . ALA A 1 81 ? -15.129 -4.384 9.431 1.00 98.31 81 ALA A C 1
ATOM 569 O O . ALA A 1 81 ? -14.895 -5.244 10.278 1.00 98.31 81 ALA A O 1
ATOM 570 N N . THR A 1 82 ? -14.772 -4.569 8.157 1.00 98.44 82 THR A N 1
ATOM 571 C CA . THR A 1 82 ? -14.047 -5.745 7.655 1.00 98.44 82 THR A CA 1
ATOM 572 C C . THR A 1 82 ? -12.536 -5.549 7.714 1.00 98.44 82 THR A C 1
ATOM 574 O O . THR A 1 82 ? -12.047 -4.431 7.792 1.00 98.44 82 THR A O 1
ATOM 577 N N . THR A 1 83 ? -11.770 -6.633 7.583 1.00 98.69 83 THR A N 1
ATOM 578 C CA . THR A 1 83 ? -10.294 -6.593 7.540 1.00 98.69 83 THR A CA 1
ATOM 579 C C . THR A 1 83 ? -9.724 -6.448 6.126 1.00 98.69 83 THR A C 1
ATOM 581 O O . THR A 1 83 ? -8.600 -6.865 5.841 1.00 98.69 83 THR A O 1
ATOM 584 N N . THR A 1 84 ? -10.540 -5.928 5.214 1.00 98.69 84 THR A N 1
ATOM 585 C CA . THR A 1 84 ? -10.221 -5.734 3.800 1.00 98.69 84 THR A CA 1
ATOM 586 C C . THR A 1 84 ? -10.900 -4.477 3.291 1.00 98.69 84 THR A C 1
ATOM 588 O O . THR A 1 84 ? -12.022 -4.178 3.710 1.00 98.69 84 THR A O 1
ATOM 591 N N . TYR A 1 85 ? -10.266 -3.798 2.341 1.00 98.81 85 TYR A N 1
ATOM 592 C CA . TYR A 1 85 ? -10.812 -2.620 1.671 1.00 98.81 85 TYR A CA 1
ATOM 593 C C . TYR A 1 85 ? -10.202 -2.480 0.275 1.00 98.81 85 TYR A C 1
ATOM 595 O O . TYR A 1 85 ? -9.020 -2.764 0.100 1.00 98.81 85 TYR A O 1
ATOM 603 N N . THR A 1 86 ? -10.986 -2.031 -0.704 1.00 98.62 86 THR A N 1
ATOM 604 C CA . THR A 1 86 ? -10.479 -1.701 -2.041 1.00 98.62 86 THR A CA 1
ATOM 605 C C . THR A 1 86 ? -10.571 -0.200 -2.249 1.00 98.62 86 THR A C 1
ATOM 607 O O . THR A 1 86 ? -11.664 0.360 -2.192 1.00 98.62 86 THR A O 1
ATOM 610 N N . HIS A 1 87 ? -9.430 0.434 -2.503 1.00 98.56 87 HIS A N 1
ATOM 611 C CA . HIS A 1 87 ? -9.349 1.853 -2.819 1.00 98.56 87 HIS A CA 1
ATOM 612 C C . HIS A 1 87 ? -9.216 2.050 -4.331 1.00 98.56 87 HIS A C 1
ATOM 614 O O . HIS A 1 87 ? -8.277 1.523 -4.925 1.00 98.56 87 HIS A O 1
ATOM 620 N N . THR A 1 88 ? -10.104 2.830 -4.945 1.00 98.38 88 THR A N 1
ATOM 621 C CA . THR A 1 88 ? -9.920 3.308 -6.323 1.00 98.38 88 THR A CA 1
ATOM 622 C C . THR A 1 88 ? -9.034 4.552 -6.288 1.00 98.38 88 THR A C 1
ATOM 624 O O . THR A 1 88 ? -9.514 5.644 -5.996 1.00 98.38 88 THR A O 1
ATOM 627 N N . ALA A 1 89 ? -7.735 4.380 -6.524 1.00 96.25 89 ALA A N 1
ATOM 628 C CA . ALA A 1 89 ? -6.727 5.424 -6.360 1.00 96.25 89 ALA A CA 1
ATOM 629 C C . ALA A 1 89 ? -6.364 6.109 -7.686 1.00 96.25 89 ALA A C 1
ATOM 631 O O . ALA A 1 89 ? -6.044 5.444 -8.670 1.00 96.25 89 ALA A O 1
ATOM 632 N N . ASP A 1 90 ? -6.303 7.441 -7.691 1.00 95.50 90 ASP A N 1
ATOM 633 C CA . ASP A 1 90 ? -5.889 8.218 -8.871 1.00 95.50 90 ASP A CA 1
ATOM 634 C C . ASP A 1 90 ? -4.374 8.141 -9.146 1.00 95.50 90 ASP A C 1
ATOM 636 O O . ASP A 1 90 ? -3.910 8.436 -10.250 1.00 95.50 90 ASP A O 1
ATOM 640 N N . CYS A 1 91 ? -3.583 7.746 -8.144 1.00 94.81 91 CYS A N 1
ATOM 641 C CA . CYS A 1 91 ? -2.129 7.654 -8.223 1.00 94.81 91 CYS A CA 1
ATOM 642 C C . CYS A 1 91 ? -1.557 6.549 -7.317 1.00 94.81 91 CYS A C 1
ATOM 644 O O . CYS A 1 91 ? -2.223 6.015 -6.428 1.00 94.81 91 CYS A O 1
ATOM 646 N N . ALA A 1 92 ? -0.291 6.192 -7.558 1.00 95.25 92 ALA A N 1
ATOM 647 C CA . ALA A 1 92 ? 0.460 5.327 -6.654 1.00 95.25 92 ALA A CA 1
ATOM 648 C C . ALA A 1 92 ? 0.812 6.079 -5.363 1.00 95.25 92 ALA A C 1
ATOM 650 O O . ALA A 1 92 ? 1.067 7.281 -5.388 1.00 95.25 92 ALA A O 1
ATOM 651 N N . GLY A 1 93 ? 0.862 5.366 -4.240 1.00 96.44 93 GLY A N 1
ATOM 652 C CA . GLY A 1 93 ? 1.152 5.990 -2.954 1.00 96.44 93 GLY A CA 1
ATOM 653 C C . GLY A 1 93 ? 1.272 4.990 -1.814 1.00 96.44 93 GLY A C 1
ATOM 654 O O . GLY A 1 93 ? 1.530 3.805 -2.030 1.00 96.44 93 GLY A O 1
ATOM 655 N N . TYR A 1 94 ? 1.103 5.490 -0.598 1.00 97.75 94 TYR A N 1
ATOM 656 C CA . TYR A 1 94 ? 1.337 4.805 0.666 1.00 97.75 94 TYR A CA 1
ATOM 657 C C . TYR A 1 94 ? 0.023 4.637 1.419 1.00 97.75 94 TYR A C 1
ATOM 659 O O . TYR A 1 94 ? -0.738 5.592 1.557 1.00 97.75 94 TYR A O 1
ATOM 667 N N . TYR A 1 95 ? -0.208 3.435 1.936 1.00 98.31 95 TYR A N 1
ATOM 668 C CA . TYR A 1 95 ? -1.389 3.062 2.696 1.00 98.31 95 TYR A CA 1
ATOM 669 C C . TYR A 1 95 ? -1.045 2.728 4.137 1.00 98.31 95 TYR A C 1
ATOM 671 O O . TYR A 1 95 ? -0.025 2.092 4.424 1.00 98.31 95 TYR A O 1
ATOM 679 N N . TYR A 1 96 ? -1.961 3.107 5.018 1.00 98.25 96 TYR A N 1
ATOM 680 C CA . TYR A 1 96 ? -1.903 2.855 6.447 1.00 98.25 96 TYR A CA 1
ATOM 681 C C . TYR A 1 96 ? -3.289 2.476 6.959 1.00 98.25 96 TYR A C 1
ATOM 683 O O . TYR A 1 96 ? -4.300 2.866 6.375 1.00 98.25 96 TYR A O 1
ATOM 691 N N . VAL A 1 97 ? -3.340 1.751 8.072 1.00 98.56 97 VAL A N 1
ATOM 692 C CA . VAL A 1 97 ? -4.600 1.360 8.711 1.00 98.56 97 VAL A CA 1
ATOM 693 C C . VAL A 1 97 ? -4.530 1.628 10.211 1.00 98.56 97 VAL A C 1
ATOM 695 O O . VAL A 1 97 ? -3.502 1.376 10.845 1.00 98.56 97 VAL A O 1
ATOM 698 N N . THR A 1 98 ? -5.627 2.124 10.773 1.00 98.25 98 THR A N 1
ATOM 699 C CA . THR A 1 98 ? -5.863 2.237 12.221 1.00 98.25 98 THR A CA 1
ATOM 700 C C . THR A 1 98 ? -7.145 1.499 12.578 1.00 98.25 98 THR A C 1
ATOM 702 O O . THR A 1 98 ? -8.097 1.534 11.803 1.00 98.25 98 THR A O 1
ATOM 705 N N . ALA A 1 99 ? -7.190 0.856 13.741 1.00 98.38 99 ALA A N 1
ATOM 706 C CA . ALA A 1 99 ? -8.408 0.268 14.292 1.00 98.38 99 ALA A CA 1
ATOM 707 C C . ALA A 1 99 ? -9.090 1.250 15.254 1.00 98.38 99 ALA A C 1
ATOM 709 O O . ALA A 1 99 ? -8.426 2.132 15.806 1.00 98.38 99 ALA A O 1
ATOM 710 N N . TYR A 1 100 ? -10.392 1.083 15.468 1.00 97.69 100 TYR A N 1
ATOM 711 C CA . TYR A 1 100 ? -11.143 1.820 16.483 1.00 97.69 100 TYR A CA 1
ATOM 712 C C . TYR A 1 100 ? -12.233 0.955 17.137 1.00 97.69 100 TYR A C 1
ATOM 714 O O . TYR A 1 100 ? -12.676 -0.046 16.563 1.00 97.69 100 TYR A O 1
ATOM 722 N N . ASN A 1 101 ? -12.645 1.346 18.342 1.00 96.75 101 ASN A N 1
ATOM 723 C CA . ASN A 1 101 ? -13.808 0.833 19.069 1.00 96.75 101 ASN A CA 1
ATOM 724 C C . ASN A 1 101 ? -14.421 1.992 19.870 1.00 96.75 101 ASN A C 1
ATOM 726 O O . ASN A 1 101 ? -13.793 2.502 20.798 1.00 96.75 101 ASN A O 1
ATOM 730 N N . GLY A 1 102 ? -15.615 2.449 19.489 1.00 93.62 102 GLY A N 1
ATOM 731 C CA . GLY A 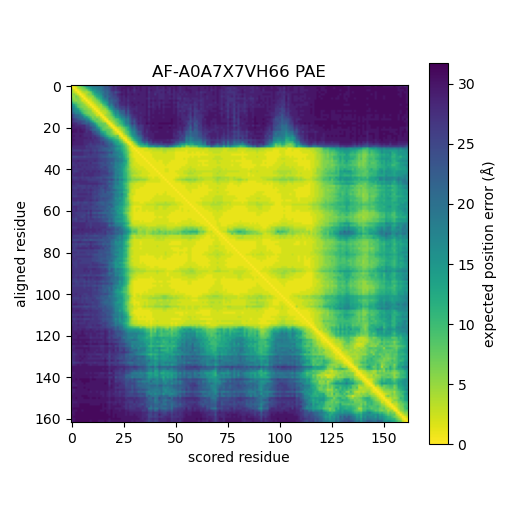1 102 ? -16.189 3.680 20.027 1.00 93.62 102 GLY A CA 1
ATOM 732 C C . GLY A 1 102 ? -15.253 4.879 19.832 1.00 93.62 102 GLY A C 1
ATOM 733 O O . GLY A 1 102 ? -14.864 5.194 18.707 1.00 93.62 102 GLY A O 1
ATOM 734 N N . ASP A 1 103 ? -14.891 5.532 20.938 1.00 91.69 103 ASP A N 1
ATOM 735 C CA . ASP A 1 103 ? -13.964 6.672 20.951 1.00 91.69 103 ASP A CA 1
ATOM 736 C C . ASP A 1 103 ? -12.480 6.249 21.045 1.00 91.69 103 ASP A C 1
ATOM 738 O O . ASP A 1 103 ? -11.590 7.085 20.863 1.00 91.69 103 ASP A O 1
ATOM 742 N N . ASP A 1 104 ? -12.194 4.966 21.303 1.00 93.12 104 ASP A N 1
ATOM 743 C CA . ASP A 1 104 ? -10.830 4.437 21.362 1.00 93.12 104 ASP A CA 1
ATOM 744 C C . ASP A 1 104 ? -10.303 4.166 19.945 1.00 93.12 104 ASP A C 1
ATOM 746 O O . ASP A 1 104 ? -11.003 3.642 19.075 1.00 93.12 104 ASP A O 1
ATOM 750 N N . SER A 1 105 ? -9.031 4.487 19.701 1.00 94.50 105 SER A N 1
ATOM 751 C CA . SER A 1 105 ? -8.379 4.298 18.399 1.00 94.50 105 SER A CA 1
ATOM 752 C C . SER A 1 105 ? -6.960 3.773 18.556 1.00 94.50 105 SER A C 1
ATOM 754 O O . SER A 1 105 ? -6.414 3.773 19.658 1.00 94.50 105 SER A O 1
ATOM 756 N N . SER A 1 106 ? -6.360 3.273 17.474 1.00 95.44 106 SER A N 1
ATOM 757 C CA . SER A 1 106 ? -4.978 2.797 17.531 1.00 95.44 106 SER A CA 1
ATOM 758 C C . SER A 1 106 ? -4.019 3.913 17.957 1.00 95.44 106 SER A C 1
ATOM 760 O O . SER A 1 106 ? -4.077 5.008 17.406 1.00 95.44 106 SER A O 1
ATOM 762 N N . SER A 1 107 ? -3.050 3.590 18.825 1.00 91.44 107 SER A N 1
ATOM 763 C CA . SER A 1 107 ? -1.973 4.522 19.247 1.00 91.44 107 SER A CA 1
ATOM 764 C C . SER A 1 107 ? -1.152 5.110 18.088 1.00 91.44 107 SER A C 1
ATOM 766 O O . SER A 1 107 ? -0.427 6.092 18.254 1.00 91.44 107 SER A O 1
ATOM 768 N N . GLY A 1 108 ? -1.233 4.504 16.903 1.00 94.00 108 GLY A N 1
ATOM 769 C CA . GLY A 1 108 ? -0.639 5.014 15.681 1.00 94.00 108 GLY A CA 1
ATOM 770 C C . GLY A 1 108 ? -1.056 4.220 14.449 1.00 94.00 108 GLY A C 1
ATOM 771 O O . GLY A 1 108 ? -1.760 3.210 14.529 1.00 94.00 108 GLY A O 1
ATOM 772 N N . TYR A 1 109 ? -0.578 4.688 13.299 1.00 96.75 109 TYR A N 1
ATOM 773 C CA . TYR A 1 109 ? -0.720 4.004 12.020 1.00 96.75 109 TYR A CA 1
ATOM 774 C C . TYR A 1 109 ? 0.006 2.656 12.008 1.00 96.75 109 TYR A C 1
ATOM 776 O O . TYR A 1 109 ? 1.054 2.487 12.638 1.00 96.75 109 TYR A O 1
ATOM 784 N N . SER A 1 110 ? -0.512 1.717 11.218 1.00 97.81 110 SER A N 1
ATOM 785 C CA . SER A 1 110 ? 0.219 0.513 10.825 1.00 97.81 110 SER A CA 1
ATOM 786 C C . SER A 1 110 ? 1.567 0.829 10.165 1.00 97.81 110 SER A C 1
ATOM 788 O O . SER A 1 110 ? 1.834 1.949 9.719 1.00 97.81 110 SER A O 1
ATOM 790 N N . ALA A 1 111 ? 2.390 -0.207 9.981 1.00 96.75 111 ALA A N 1
ATOM 791 C CA . ALA A 1 111 ? 3.462 -0.135 8.994 1.00 96.75 111 ALA A CA 1
ATOM 792 C C . ALA A 1 111 ? 2.883 0.233 7.615 1.00 96.75 111 ALA A C 1
ATOM 794 O O . ALA A 1 111 ? 1.810 -0.250 7.237 1.00 96.75 111 ALA A O 1
ATOM 795 N N . ALA A 1 112 ? 3.594 1.094 6.887 1.00 96.12 112 ALA A N 1
ATOM 796 C CA . ALA A 1 112 ? 3.183 1.516 5.558 1.00 96.12 112 ALA A CA 1
ATOM 797 C C . ALA A 1 112 ? 3.334 0.363 4.562 1.00 96.12 112 ALA A C 1
ATOM 799 O O . ALA A 1 112 ? 4.386 -0.280 4.505 1.00 96.12 112 ALA A O 1
ATOM 800 N N . VAL A 1 113 ? 2.336 0.184 3.707 1.00 97.25 113 VAL A N 1
ATOM 801 C CA . VAL A 1 113 ? 2.501 -0.511 2.423 1.00 97.25 113 VAL A CA 1
ATOM 802 C C . VAL A 1 113 ? 2.346 0.492 1.299 1.00 97.25 113 VAL A C 1
ATOM 804 O O . VAL A 1 113 ? 1.810 1.575 1.510 1.00 97.25 113 VAL A O 1
ATOM 807 N N . ASN A 1 114 ? 2.851 0.189 0.110 1.00 95.75 114 ASN A N 1
ATOM 808 C CA . ASN A 1 114 ? 2.772 1.137 -0.990 1.00 95.75 114 ASN A CA 1
ATOM 809 C C . ASN A 1 114 ? 2.588 0.446 -2.335 1.00 95.75 114 ASN A C 1
ATOM 811 O O . ASN A 1 114 ? 2.913 -0.729 -2.500 1.00 95.75 114 ASN A O 1
ATOM 815 N N . THR A 1 115 ? 2.068 1.219 -3.279 1.00 96.31 115 THR A N 1
ATOM 816 C CA . THR A 1 115 ? 1.901 0.840 -4.683 1.00 96.31 115 THR A CA 1
ATOM 817 C C . THR A 1 115 ? 2.925 1.506 -5.594 1.00 96.31 115 THR A C 1
ATOM 819 O O . THR A 1 115 ? 2.758 1.511 -6.813 1.00 96.31 115 THR A O 1
ATOM 822 N N . MET A 1 116 ? 3.994 2.068 -5.020 1.00 91.44 116 MET A N 1
ATOM 823 C CA . MET A 1 116 ? 5.050 2.691 -5.809 1.00 91.44 116 MET A CA 1
ATOM 824 C C . MET A 1 116 ? 5.747 1.628 -6.666 1.00 91.44 116 MET A C 1
ATOM 826 O O . MET A 1 116 ? 6.002 0.519 -6.185 1.00 91.44 116 MET A O 1
ATOM 830 N N . PRO A 1 117 ? 6.084 1.944 -7.930 1.00 82.69 117 PRO A N 1
ATOM 831 C CA . PRO A 1 117 ? 6.839 1.032 -8.769 1.00 82.69 117 PRO A CA 1
ATOM 832 C C . PRO A 1 117 ? 8.149 0.647 -8.089 1.00 82.69 117 PRO A C 1
ATOM 834 O O . PRO A 1 117 ? 8.855 1.502 -7.550 1.00 82.69 117 PRO A O 1
ATOM 837 N N . ASN A 1 118 ? 8.507 -0.633 -8.161 1.00 76.62 118 ASN A N 1
ATOM 838 C CA . ASN A 1 118 ? 9.847 -1.043 -7.780 1.00 76.62 118 ASN A CA 1
ATOM 839 C C . ASN A 1 118 ? 10.845 -0.417 -8.766 1.00 76.62 118 ASN A C 1
ATOM 841 O O . ASN A 1 118 ? 10.886 -0.792 -9.940 1.00 76.62 118 ASN A O 1
ATOM 845 N N . ILE A 1 119 ? 11.619 0.564 -8.304 1.00 72.56 119 ILE A N 1
ATOM 846 C CA . ILE A 1 119 ? 12.642 1.206 -9.127 1.00 72.56 119 ILE A CA 1
ATOM 847 C C . ILE A 1 119 ? 13.848 0.275 -9.163 1.00 72.56 119 ILE A C 1
ATOM 849 O O . ILE A 1 119 ? 14.613 0.194 -8.201 1.00 72.56 119 ILE A O 1
ATOM 853 N N . ILE A 1 120 ? 14.037 -0.416 -10.287 1.00 69.75 120 ILE A N 1
ATOM 854 C CA . ILE A 1 120 ? 15.256 -1.190 -10.497 1.00 69.75 120 ILE A CA 1
ATOM 855 C C . ILE A 1 120 ? 16.379 -0.235 -10.899 1.00 69.75 120 ILE A C 1
ATOM 857 O O . ILE A 1 120 ? 16.372 0.340 -11.986 1.00 69.75 120 ILE A O 1
ATOM 861 N N . THR A 1 121 ? 17.346 -0.059 -10.005 1.00 70.81 121 THR A N 1
ATOM 862 C CA . THR A 1 121 ? 18.533 0.780 -10.229 1.00 70.81 121 THR A CA 1
ATOM 863 C C . THR A 1 121 ? 19.706 0.001 -10.821 1.00 70.81 121 THR A C 1
ATOM 865 O O . THR A 1 121 ? 20.698 0.600 -11.234 1.00 70.81 121 THR A O 1
ATOM 868 N N . THR A 1 122 ? 19.597 -1.327 -10.891 1.00 75.62 122 THR A N 1
ATOM 869 C CA . THR A 1 122 ? 20.610 -2.204 -11.480 1.00 75.62 122 THR A CA 1
ATOM 870 C C . THR A 1 122 ? 20.522 -2.171 -13.008 1.00 75.62 122 THR A C 1
ATOM 872 O O . THR A 1 122 ? 19.448 -2.422 -13.559 1.00 75.62 122 THR A O 1
ATOM 875 N N . PRO A 1 123 ? 21.627 -1.896 -13.720 1.00 73.06 123 PRO A N 1
ATOM 876 C CA . PRO A 1 123 ? 21.672 -2.070 -15.164 1.00 73.06 123 PRO A CA 1
ATOM 877 C C . PRO A 1 123 ? 21.553 -3.551 -15.540 1.00 73.06 123 PRO A C 1
ATOM 879 O O . PRO A 1 123 ? 22.252 -4.392 -14.980 1.00 73.06 123 PRO A O 1
ATOM 882 N N . TYR A 1 124 ? 20.721 -3.867 -16.530 1.00 74.25 124 TYR A N 1
ATOM 883 C CA . TYR A 1 124 ? 20.657 -5.208 -17.112 1.00 74.25 124 TYR A CA 1
ATOM 884 C C . TYR A 1 124 ? 21.332 -5.215 -18.475 1.00 74.25 124 TYR A C 1
ATOM 886 O O . TYR A 1 124 ? 20.995 -4.404 -19.342 1.00 74.25 124 TYR A O 1
ATOM 894 N N . ILE A 1 125 ? 22.258 -6.153 -18.667 1.00 72.00 125 ILE A N 1
ATOM 895 C CA . ILE A 1 125 ? 22.940 -6.375 -19.941 1.00 72.00 125 ILE A CA 1
ATOM 896 C C . ILE A 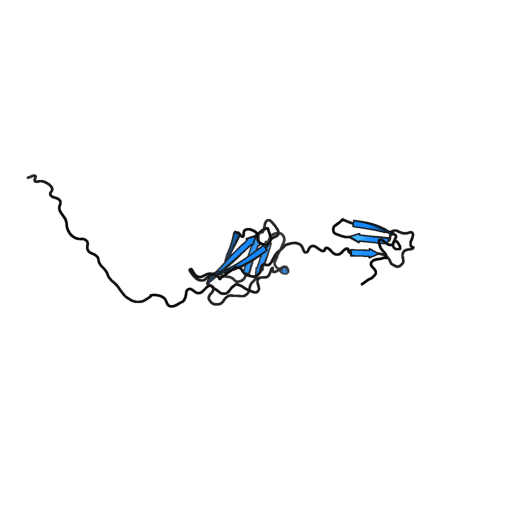1 125 ? 22.469 -7.711 -20.511 1.00 72.00 125 ILE A C 1
ATOM 898 O O . ILE A 1 125 ? 22.586 -8.753 -19.871 1.00 72.00 125 ILE A O 1
ATOM 902 N N . ILE A 1 126 ? 21.956 -7.678 -21.735 1.00 75.25 126 ILE A N 1
ATOM 903 C CA . ILE A 1 126 ? 21.679 -8.862 -22.547 1.00 75.25 126 ILE A CA 1
ATOM 904 C C . ILE A 1 126 ? 22.694 -8.834 -23.684 1.00 75.25 126 ILE A C 1
ATOM 906 O O . ILE A 1 126 ? 22.706 -7.875 -24.451 1.00 75.25 126 ILE A O 1
ATOM 910 N N . TYR A 1 127 ? 23.557 -9.840 -23.799 1.00 75.69 127 TYR A N 1
ATOM 911 C CA . TYR A 1 127 ? 24.545 -9.904 -24.876 1.00 75.69 127 TYR A CA 1
ATOM 912 C C . TYR A 1 127 ? 24.749 -11.333 -25.382 1.00 75.69 127 TYR A C 1
ATOM 914 O O . TYR A 1 127 ? 24.628 -12.296 -24.624 1.00 75.69 127 TYR A O 1
ATOM 922 N N . ASP A 1 128 ? 25.036 -11.474 -26.679 1.00 76.94 128 ASP A N 1
ATOM 923 C CA . ASP A 1 128 ? 25.361 -12.768 -27.287 1.00 76.94 128 ASP A CA 1
ATOM 924 C C . ASP A 1 128 ? 26.859 -13.068 -27.156 1.00 76.94 128 ASP A C 1
ATOM 926 O O . ASP A 1 128 ? 27.687 -12.452 -27.830 1.00 76.94 128 ASP A O 1
ATOM 930 N N . ASN A 1 129 ? 27.186 -14.058 -26.322 1.00 71.00 129 ASN A N 1
ATOM 931 C CA . ASN A 1 129 ? 28.547 -14.555 -26.091 1.00 71.00 129 ASN A CA 1
ATOM 932 C C . ASN A 1 129 ? 29.213 -15.194 -27.320 1.00 71.00 129 ASN A C 1
ATOM 934 O O . ASN A 1 129 ? 30.421 -15.427 -27.295 1.00 71.00 129 ASN A O 1
ATOM 938 N N . ASN A 1 130 ? 28.452 -15.514 -28.368 1.00 75.69 130 ASN A N 1
ATOM 939 C CA . ASN A 1 130 ? 28.958 -16.165 -29.577 1.00 75.69 130 ASN A CA 1
ATOM 940 C C . ASN A 1 130 ? 29.055 -15.209 -30.772 1.00 75.69 130 ASN A C 1
ATOM 942 O O . ASN A 1 130 ? 29.546 -15.604 -31.833 1.00 75.69 130 ASN A O 1
ATOM 946 N N . ALA A 1 131 ? 28.593 -13.965 -30.625 1.00 73.19 131 ALA A N 1
ATOM 947 C CA . ALA A 1 131 ? 28.726 -12.968 -31.672 1.00 73.19 131 ALA A CA 1
ATOM 948 C C . ALA A 1 131 ? 30.203 -12.554 -31.824 1.00 73.19 131 ALA A C 1
ATOM 950 O O . ALA A 1 131 ? 30.889 -12.342 -30.821 1.00 73.19 131 ALA A O 1
ATOM 951 N N . PRO A 1 132 ? 30.714 -12.393 -33.059 1.00 73.81 132 PRO A N 1
ATOM 952 C CA . PRO A 1 132 ? 32.050 -11.847 -33.261 1.00 73.81 132 PRO A CA 1
ATOM 953 C C . PRO A 1 132 ? 32.148 -10.423 -32.695 1.00 73.81 132 PRO A C 1
ATOM 955 O O . PRO A 1 132 ? 31.183 -9.662 -32.751 1.00 73.81 132 PRO A O 1
ATOM 958 N N . GLU A 1 133 ? 33.336 -10.027 -32.225 1.00 65.44 133 GLU A N 1
ATOM 959 C CA . GLU A 1 133 ? 33.578 -8.733 -31.556 1.00 65.44 133 GLU A CA 1
ATOM 960 C C . GLU A 1 133 ? 33.174 -7.498 -32.380 1.00 65.44 133 GLU A C 1
ATOM 962 O O . GLU A 1 133 ? 32.990 -6.418 -31.825 1.00 65.44 133 GLU A O 1
ATOM 967 N N . THR A 1 134 ? 33.028 -7.648 -33.698 1.00 69.38 134 THR A N 1
ATOM 968 C CA . THR A 1 134 ? 32.659 -6.592 -34.650 1.00 69.38 134 THR A CA 1
ATOM 969 C C . THR A 1 134 ? 31.150 -6.430 -34.860 1.00 69.38 134 THR A C 1
ATOM 971 O O . THR A 1 134 ? 30.742 -5.559 -35.629 1.00 69.38 134 THR A O 1
ATOM 974 N N . TYR A 1 135 ? 30.314 -7.230 -34.193 1.00 66.56 135 TYR A N 1
ATOM 975 C CA . TYR A 1 135 ? 28.858 -7.169 -34.316 1.00 66.56 135 TYR A CA 1
ATOM 976 C C . TYR A 1 135 ? 28.213 -6.566 -33.067 1.00 66.56 135 TYR A C 1
ATOM 978 O O . TYR A 1 135 ? 28.599 -6.843 -31.929 1.00 66.56 135 TYR A O 1
ATOM 986 N N . 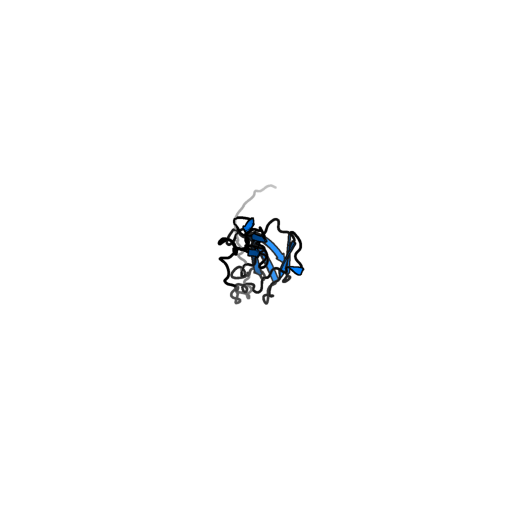HIS A 1 136 ? 27.197 -5.729 -33.286 1.00 61.25 136 HIS A N 1
ATOM 987 C CA . HIS A 1 136 ? 26.330 -5.262 -32.210 1.00 61.25 136 HIS A CA 1
ATOM 988 C C . HIS A 1 136 ? 25.416 -6.421 -31.802 1.00 61.25 136 HIS A C 1
ATOM 990 O O . HIS A 1 136 ? 24.485 -6.754 -32.532 1.00 61.25 136 HIS A O 1
ATOM 996 N N . SER A 1 137 ? 25.677 -7.037 -30.654 1.00 70.88 137 SER A N 1
ATOM 997 C CA . SER A 1 137 ? 24.804 -8.070 -30.078 1.00 70.88 137 SER A CA 1
ATOM 998 C C . SER A 1 137 ? 24.478 -7.824 -28.605 1.00 70.88 137 SER A C 1
ATOM 1000 O O . SER A 1 137 ? 23.868 -8.675 -27.963 1.00 70.88 137 SER A O 1
ATOM 1002 N N . GLY A 1 138 ? 24.883 -6.666 -28.074 1.00 71.81 138 GLY A N 1
ATOM 1003 C CA . GLY A 1 138 ? 24.610 -6.242 -26.710 1.00 71.81 138 GLY A CA 1
ATOM 1004 C C . GLY A 1 138 ? 23.499 -5.199 -26.639 1.00 71.81 138 GLY A C 1
ATOM 1005 O O . GLY A 1 138 ? 23.485 -4.224 -27.397 1.00 71.81 138 GLY A O 1
ATOM 1006 N N . PHE A 1 139 ? 22.610 -5.383 -25.672 1.00 71.81 139 PHE A N 1
ATOM 1007 C CA . PHE A 1 139 ? 21.620 -4.422 -25.223 1.00 71.81 139 PHE A CA 1
ATOM 1008 C C . PHE A 1 139 ? 21.850 -4.141 -23.724 1.00 71.81 139 PHE A C 1
ATOM 1010 O O . PHE A 1 139 ? 21.898 -5.083 -22.935 1.00 71.81 139 PHE A O 1
ATOM 1017 N N . LYS A 1 140 ? 21.939 -2.868 -23.305 1.00 71.06 140 LYS A N 1
ATOM 1018 C CA . LYS A 1 140 ? 21.976 -2.446 -21.887 1.00 71.06 140 LYS A CA 1
ATOM 1019 C C . LYS A 1 140 ? 20.770 -1.567 -21.546 1.00 71.06 140 LYS A C 1
ATOM 1021 O O . LYS A 1 140 ? 20.633 -0.504 -22.147 1.00 71.06 140 LYS A O 1
ATOM 1026 N N . PHE A 1 141 ? 19.907 -1.986 -20.612 1.00 70.69 141 PHE A N 1
ATOM 1027 C CA . PHE A 1 141 ? 18.809 -1.162 -20.061 1.00 70.69 141 PHE A CA 1
ATOM 1028 C C . PHE A 1 141 ? 19.211 -0.666 -18.667 1.00 70.69 141 PHE A C 1
ATOM 1030 O O . PHE A 1 141 ? 19.745 -1.439 -17.871 1.00 70.69 141 PHE A O 1
ATOM 1037 N N . GLY A 1 142 ? 18.926 0.598 -18.349 1.00 68.50 142 GLY A N 1
ATOM 1038 C CA . GLY A 1 142 ? 19.133 1.169 -17.016 1.00 68.50 142 GLY A CA 1
ATOM 1039 C C . GLY A 1 142 ? 18.476 2.543 -16.859 1.00 68.50 142 GLY A C 1
ATOM 1040 O O . GLY A 1 142 ? 17.815 3.026 -17.777 1.00 68.50 142 GLY A O 1
ATOM 1041 N N . PHE A 1 143 ? 18.677 3.175 -15.700 1.00 58.31 143 PHE A N 1
ATOM 1042 C CA . PHE A 1 143 ? 18.072 4.468 -15.340 1.00 58.31 143 PHE A CA 1
ATOM 1043 C C . PHE A 1 143 ? 18.362 5.594 -16.353 1.00 58.31 143 PHE A C 1
ATOM 1045 O O . PHE A 1 143 ? 17.511 6.437 -16.606 1.00 58.31 143 PHE A O 1
ATOM 1052 N N . GLU A 1 144 ? 19.535 5.558 -16.988 1.00 60.91 144 GLU A N 1
ATOM 1053 C CA . GLU A 1 144 ? 19.986 6.541 -17.986 1.00 60.91 144 GLU A CA 1
ATOM 1054 C C . GLU A 1 144 ? 19.529 6.211 -19.429 1.00 60.91 144 GLU A C 1
ATOM 1056 O O . GLU A 1 144 ? 19.903 6.899 -20.379 1.00 60.91 144 GLU A O 1
ATOM 1061 N N . GLY A 1 145 ? 18.729 5.153 -19.621 1.00 65.44 145 GLY A N 1
ATOM 1062 C CA . GLY A 1 145 ? 18.194 4.735 -20.920 1.00 65.44 145 GLY A CA 1
ATOM 1063 C C . GLY A 1 145 ? 18.836 3.474 -21.513 1.00 65.44 145 GLY A C 1
ATOM 1064 O O . GLY A 1 145 ? 19.634 2.783 -20.880 1.00 65.44 145 GLY A O 1
ATOM 1065 N N . GLY A 1 146 ? 18.426 3.142 -22.742 1.00 63.31 146 GLY A N 1
ATOM 1066 C CA . GLY A 1 146 ? 18.903 1.974 -23.485 1.00 63.31 146 GLY A CA 1
ATOM 1067 C C . GLY A 1 146 ? 20.147 2.280 -24.323 1.00 63.31 146 GLY A C 1
ATOM 1068 O O . GLY A 1 146 ? 20.160 3.265 -25.060 1.00 63.31 146 GLY A O 1
ATOM 1069 N N . GLN A 1 147 ? 21.171 1.428 -24.259 1.00 69.88 1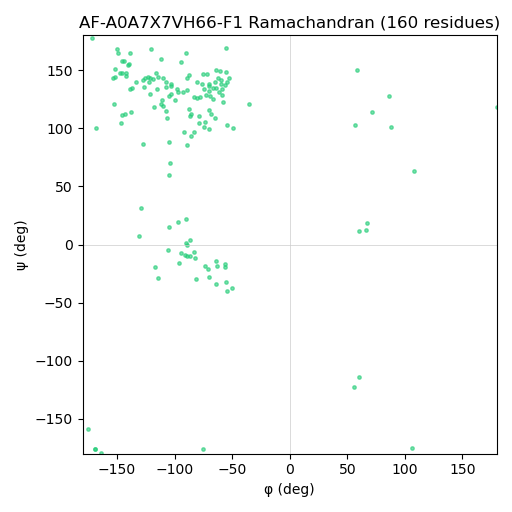47 GLN A N 1
ATOM 1070 C CA . GLN A 1 147 ? 22.365 1.513 -25.110 1.00 69.88 147 GLN A CA 1
ATOM 1071 C C . GLN A 1 147 ? 22.560 0.212 -25.898 1.00 69.88 147 GLN A C 1
ATOM 1073 O O . GLN A 1 147 ? 22.387 -0.882 -25.361 1.00 69.88 147 GLN A O 1
ATOM 1078 N N . THR A 1 148 ? 22.962 0.326 -27.167 1.00 65.75 148 THR A N 1
ATOM 1079 C CA . THR A 1 148 ? 23.410 -0.810 -27.993 1.00 65.75 148 THR A CA 1
ATOM 1080 C C . THR A 1 148 ? 24.906 -0.709 -28.239 1.00 65.75 148 THR A C 1
ATOM 1082 O O . THR A 1 148 ? 25.403 0.396 -28.470 1.00 65.75 148 THR A O 1
ATOM 1085 N N . GLY A 1 149 ? 25.621 -1.830 -28.271 1.00 65.25 149 GLY A N 1
ATOM 1086 C CA . GLY A 1 149 ? 27.051 -1.805 -28.568 1.00 65.25 149 GLY A CA 1
ATOM 1087 C C . GLY A 1 149 ? 27.644 -3.157 -28.938 1.00 65.25 149 GLY A C 1
ATOM 1088 O O . GLY A 1 149 ? 26.949 -4.172 -29.025 1.00 65.25 149 GLY A O 1
ATOM 1089 N N . LEU A 1 150 ? 28.950 -3.132 -29.203 1.00 64.56 150 LEU A N 1
ATOM 1090 C CA . LEU A 1 150 ? 29.740 -4.304 -29.570 1.00 64.56 150 LEU A CA 1
ATOM 1091 C C . LEU A 1 150 ? 29.892 -5.240 -28.371 1.00 64.56 150 LEU A C 1
ATOM 1093 O O . LEU A 1 150 ? 30.302 -4.801 -27.293 1.00 64.56 150 LEU A O 1
ATOM 1097 N N . ALA A 1 151 ? 29.633 -6.527 -28.600 1.00 57.47 151 ALA A N 1
ATOM 1098 C CA . ALA A 1 151 ? 29.621 -7.570 -27.572 1.00 57.47 151 ALA A CA 1
ATOM 1099 C C . ALA A 1 151 ? 30.922 -7.637 -26.752 1.00 57.47 151 ALA A C 1
ATOM 1101 O O . ALA A 1 151 ? 30.888 -7.799 -25.538 1.00 57.47 151 ALA A O 1
ATOM 1102 N N . GLY A 1 152 ? 32.071 -7.472 -27.420 1.00 58.88 152 GLY A N 1
ATOM 1103 C CA . GLY A 1 152 ? 33.404 -7.562 -26.811 1.00 58.88 152 GLY A CA 1
ATOM 1104 C C . GLY A 1 152 ? 33.963 -6.242 -26.269 1.00 58.88 152 GLY A C 1
ATOM 1105 O O . GLY A 1 152 ? 35.098 -6.202 -25.801 1.00 58.88 152 GLY A O 1
ATOM 1106 N N . SER A 1 153 ? 33.216 -5.138 -26.351 1.00 65.50 153 SER A N 1
ATOM 1107 C CA . SER A 1 153 ? 33.707 -3.837 -25.882 1.00 65.50 153 SER A CA 1
ATOM 1108 C C . SER A 1 153 ? 33.693 -3.748 -24.349 1.00 65.50 153 SER A C 1
ATOM 1110 O O . SER A 1 153 ? 32.800 -4.292 -23.704 1.00 65.50 153 SER A O 1
ATOM 1112 N N . MET A 1 154 ? 34.648 -3.024 -23.745 1.00 60.56 154 MET A N 1
ATOM 1113 C CA . MET A 1 154 ? 34.700 -2.827 -22.281 1.00 60.56 154 MET A CA 1
ATOM 1114 C C . MET A 1 154 ? 33.363 -2.364 -21.656 1.00 60.56 154 MET A C 1
ATOM 1116 O O . MET A 1 154 ? 33.033 -2.865 -20.586 1.00 60.56 154 MET A O 1
ATOM 1120 N N . PRO A 1 155 ? 32.545 -1.499 -22.297 1.00 63.25 155 PRO A N 1
ATOM 1121 C CA . PRO A 1 155 ? 31.224 -1.127 -21.776 1.00 63.25 155 PRO A CA 1
ATOM 1122 C C . PRO A 1 155 ? 30.200 -2.276 -21.661 1.00 63.25 155 PRO A C 1
ATOM 1124 O O . PRO A 1 155 ? 29.217 -2.112 -20.941 1.00 63.25 155 PRO A O 1
ATOM 1127 N N . PHE A 1 156 ? 30.408 -3.404 -22.356 1.00 61.00 156 PHE A N 1
ATOM 1128 C CA . PHE A 1 156 ? 29.525 -4.586 -22.361 1.00 61.00 156 PHE A CA 1
ATOM 1129 C C . PHE A 1 156 ? 30.166 -5.838 -21.734 1.00 61.00 156 PHE A C 1
ATOM 1131 O O . PHE A 1 156 ? 29.452 -6.663 -21.175 1.00 61.00 156 PHE A O 1
ATOM 1138 N N . ALA A 1 157 ? 31.495 -5.973 -21.787 1.00 56.25 157 ALA A N 1
ATOM 1139 C CA . ALA A 1 157 ? 32.228 -7.153 -21.317 1.00 56.25 157 ALA A CA 1
ATOM 1140 C C . ALA A 1 157 ? 32.798 -7.032 -19.885 1.00 56.25 157 ALA A C 1
ATOM 1142 O O . ALA A 1 157 ? 33.197 -8.044 -19.310 1.00 56.25 157 ALA A O 1
ATOM 1143 N N . ALA A 1 158 ? 32.879 -5.822 -19.310 1.00 49.75 158 ALA A N 1
ATOM 1144 C CA . ALA A 1 158 ? 33.540 -5.586 -18.017 1.00 49.75 158 ALA A CA 1
ATOM 1145 C C . ALA A 1 158 ? 32.673 -5.880 -16.776 1.00 49.75 158 ALA A C 1
ATOM 1147 O O . ALA A 1 158 ? 33.185 -5.847 -15.663 1.00 49.75 158 ALA A O 1
ATOM 1148 N N . GLU A 1 159 ? 31.389 -6.195 -16.940 1.00 48.03 159 GLU A N 1
ATOM 1149 C CA . GLU A 1 159 ? 30.470 -6.488 -15.831 1.00 48.03 159 GLU A CA 1
ATOM 1150 C C . GLU A 1 159 ? 30.222 -8.004 -15.772 1.00 48.03 159 GLU A C 1
ATOM 1152 O O . GLU A 1 159 ? 29.123 -8.500 -16.001 1.00 48.03 159 GLU A O 1
ATOM 1157 N N . LYS A 1 160 ? 31.313 -8.758 -15.584 1.00 42.59 160 LYS A N 1
ATOM 1158 C CA . LYS A 1 160 ? 31.353 -10.231 -15.637 1.00 42.59 160 LYS A CA 1
ATOM 1159 C C . LYS A 1 160 ? 31.274 -10.902 -14.256 1.00 42.59 160 LYS A C 1
ATOM 1161 O O . LYS A 1 160 ? 31.651 -12.063 -14.130 1.00 42.59 160 LYS A O 1
ATOM 1166 N N . ASP A 1 161 ? 30.788 -10.177 -13.251 1.00 35.25 161 ASP A N 1
ATOM 1167 C CA . ASP A 1 161 ? 30.605 -10.671 -11.883 1.00 35.25 161 ASP A CA 1
ATOM 1168 C C . ASP A 1 161 ? 29.120 -10.954 -11.603 1.00 35.25 161 ASP A C 1
ATOM 1170 O O . ASP A 1 161 ? 28.469 -10.238 -10.842 1.00 35.25 161 ASP A O 1
ATOM 1174 N N . ILE A 1 162 ? 28.586 -12.004 -12.240 1.00 37.44 162 ILE A N 1
ATOM 1175 C CA . ILE A 1 162 ? 27.442 -12.796 -11.750 1.00 37.44 162 ILE A CA 1
ATOM 1176 C C . ILE A 1 162 ? 27.727 -14.268 -12.047 1.00 37.44 162 ILE A C 1
ATOM 1178 O O . ILE A 1 162 ? 28.052 -14.574 -13.219 1.00 37.44 162 ILE A O 1
#

Radius of gyration: 32.54 Å; Cα contacts (8 Å, |Δi|>4): 285; chains: 1; bounding box: 96×62×79 Å

Foldseek 3Di:
DDDDDDDDDDDDDPPPPDDDDCDDPPPLDAFAAWEAWDWPPVPADDQKTKIFTDDGPQFQWKWKWWDADDVDDIDTQDIGSDRMDIGRHPHKTKMWMKTDDVVHIHPDTYDIDIPDDDADQDKDKDADPPDPQPDFGIWIQHPVGIDIDGCPDCVNPVPPDD

Sequence (162 aa):
MKKFALMFACAAVALMTACEGDNPSGTGGDMPVVTGVAVNWDASSGVDIALAWTAVADAEGYKVWFSETSGGTVSEVGDVATTTYTHTADCAGYYYVTAYNGDDSSSGYSAAVNTMPNIITTPYIIYDNNAPETYHSGFKFGFEGGQTGLAGSMPFAAEKDI

Secondary structure (DSSP, 8-state):
-------------------------S----BPPP---EE-GGG-BTTEEEEE-PPPTT-SEEEEEEESSTT---EEEEEESSSEEEEE-SS--EEEEEEEETTEEBSSPPPPEE-------S-EEEE-TTS-TTSEEEEEESTT--EEEETTSHHHHS----